Protein AF-A0A6G0EGG0-F1 (afdb_monomer_lite)

Structure (mmCIF, N/CA/C/O backbone):
data_AF-A0A6G0EGG0-F1
#
_entry.i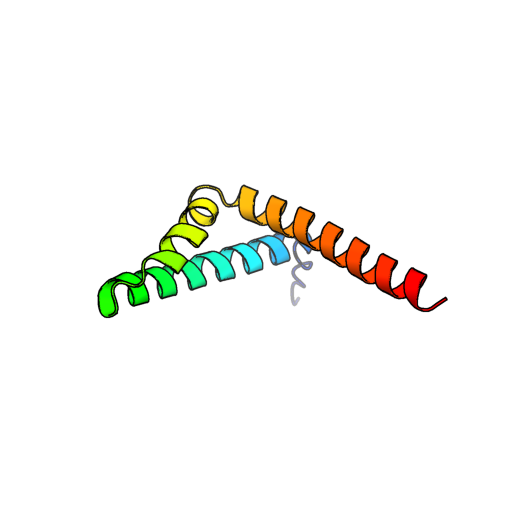d   AF-A0A6G0EGG0-F1
#
loop_
_atom_site.group_PDB
_atom_site.id
_atom_site.type_symbol
_atom_site.label_atom_id
_atom_site.label_alt_id
_atom_site.label_comp_id
_atom_site.label_asym_id
_atom_site.label_entity_id
_atom_site.label_seq_id
_atom_site.pdbx_PDB_ins_code
_atom_site.Cartn_x
_atom_site.Cartn_y
_atom_site.Cartn_z
_atom_site.occupancy
_atom_site.B_iso_or_equiv
_atom_site.auth_seq_id
_atom_site.auth_comp_id
_atom_site.auth_asym_id
_atom_site.auth_atom_id
_atom_site.pdbx_PDB_model_num
ATOM 1 N N . MET A 1 1 ? 34.374 22.804 0.435 1.00 40.19 1 MET A N 1
ATOM 2 C CA . MET A 1 1 ? 33.983 21.563 -0.265 1.00 40.19 1 MET A CA 1
ATOM 3 C C . MET A 1 1 ? 32.515 21.321 0.013 1.00 40.19 1 MET A C 1
ATOM 5 O O . MET A 1 1 ? 32.167 21.076 1.160 1.00 40.19 1 MET A O 1
ATOM 9 N N . VAL A 1 2 ? 31.657 21.468 -0.995 1.00 50.69 2 VAL A N 1
ATOM 10 C CA . VAL A 1 2 ? 30.268 21.003 -0.903 1.00 50.69 2 VAL A CA 1
ATOM 11 C C . VAL A 1 2 ? 30.341 19.483 -0.996 1.00 50.69 2 VAL A C 1
ATOM 13 O O . VAL A 1 2 ? 30.759 18.957 -2.021 1.00 50.69 2 VAL A O 1
ATOM 16 N N . MET A 1 3 ? 30.060 18.783 0.103 1.00 49.09 3 MET A N 1
ATOM 17 C CA . MET A 1 3 ? 29.945 17.327 0.073 1.00 49.09 3 MET A CA 1
ATOM 18 C C . MET A 1 3 ? 28.679 16.980 -0.706 1.00 49.09 3 MET A C 1
ATOM 20 O O . MET A 1 3 ? 27.571 17.152 -0.200 1.00 49.09 3 MET A O 1
ATOM 24 N N . GLU A 1 4 ? 28.840 16.519 -1.944 1.00 56.34 4 GLU A N 1
ATOM 25 C CA . GLU A 1 4 ? 27.756 15.869 -2.671 1.00 56.34 4 GLU A CA 1
ATOM 26 C C . GLU A 1 4 ? 27.432 14.563 -1.947 1.00 56.34 4 GLU A C 1
ATOM 28 O O . GLU A 1 4 ? 28.175 13.586 -2.019 1.00 56.34 4 GLU A O 1
ATOM 33 N N . ILE A 1 5 ? 26.340 14.565 -1.181 1.00 61.56 5 ILE A N 1
ATOM 34 C CA . ILE A 1 5 ? 25.800 13.349 -0.580 1.00 61.56 5 ILE A CA 1
ATOM 35 C C . ILE A 1 5 ? 25.409 12.444 -1.755 1.00 61.56 5 ILE A C 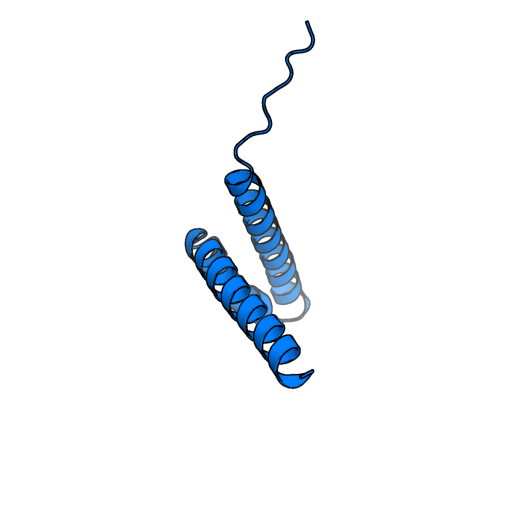1
ATOM 37 O O . ILE A 1 5 ? 24.510 12.822 -2.517 1.00 61.56 5 ILE A O 1
ATOM 41 N N . PRO A 1 6 ? 26.053 11.276 -1.945 1.00 62.06 6 PRO A N 1
ATOM 42 C CA . PRO A 1 6 ? 25.678 10.377 -3.020 1.00 62.06 6 PRO A CA 1
ATOM 43 C C . PRO A 1 6 ? 24.190 10.051 -2.857 1.00 62.06 6 PRO A C 1
ATOM 45 O O . PRO A 1 6 ? 23.752 9.750 -1.741 1.00 62.06 6 PRO A O 1
ATOM 48 N N . PRO A 1 7 ? 23.379 10.155 -3.925 1.00 62.66 7 PRO A N 1
ATOM 49 C CA . PRO A 1 7 ? 21.949 9.930 -3.822 1.00 62.66 7 PRO A CA 1
ATOM 50 C C . PRO A 1 7 ? 21.725 8.538 -3.232 1.00 62.66 7 PRO A C 1
ATOM 52 O O . PRO A 1 7 ? 22.088 7.539 -3.851 1.00 62.66 7 PRO A O 1
ATOM 55 N N . GLY A 1 8 ? 21.153 8.492 -2.022 1.00 64.62 8 GLY A N 1
ATOM 56 C CA . GLY A 1 8 ? 20.895 7.243 -1.312 1.00 64.62 8 GLY A CA 1
ATOM 57 C C . GLY A 1 8 ? 20.124 6.240 -2.183 1.00 64.62 8 GLY A C 1
ATOM 58 O O . GLY A 1 8 ? 19.492 6.640 -3.171 1.00 64.62 8 GLY A O 1
ATOM 59 N N . PRO A 1 9 ? 20.155 4.938 -1.843 1.00 79.00 9 PRO A N 1
ATOM 60 C CA . PRO A 1 9 ? 19.654 3.872 -2.705 1.00 79.00 9 PRO A CA 1
ATOM 61 C C . PRO A 1 9 ? 18.259 4.204 -3.245 1.00 79.00 9 PRO A C 1
ATOM 63 O O . PRO A 1 9 ? 17.316 4.384 -2.476 1.00 79.00 9 PRO A O 1
ATOM 66 N N . ARG A 1 10 ? 18.111 4.303 -4.576 1.00 75.25 10 ARG A N 1
ATOM 67 C CA . ARG A 1 10 ? 16.854 4.748 -5.213 1.00 75.25 10 ARG A CA 1
ATOM 68 C C . ARG A 1 10 ? 15.644 3.951 -4.712 1.00 75.25 10 ARG A C 1
ATOM 70 O O . ARG A 1 10 ? 14.617 4.544 -4.408 1.00 75.25 10 ARG A O 1
ATOM 77 N N . LYS A 1 11 ? 15.807 2.633 -4.550 1.00 75.19 11 LYS A N 1
ATOM 78 C CA . LYS A 1 11 ? 14.785 1.712 -4.020 1.00 75.19 11 LYS A CA 1
ATOM 79 C C . LYS A 1 11 ? 14.318 2.085 -2.610 1.00 75.19 11 LYS A C 1
ATOM 81 O O . LYS A 1 11 ? 13.120 2.072 -2.357 1.00 75.19 11 LYS A O 1
ATOM 86 N N . LEU A 1 12 ? 15.243 2.475 -1.729 1.00 78.88 12 LEU A N 1
ATOM 87 C CA . LEU A 1 12 ? 14.916 2.884 -0.364 1.00 78.88 12 LEU A CA 1
ATOM 88 C C . LEU A 1 12 ? 14.088 4.171 -0.361 1.00 78.88 12 LEU A C 1
ATOM 90 O O . LEU A 1 12 ? 13.104 4.261 0.360 1.00 78.88 12 LEU A O 1
ATOM 94 N N . ARG A 1 13 ? 14.426 5.143 -1.217 1.00 82.50 13 ARG A N 1
ATOM 95 C CA . ARG A 1 13 ? 13.626 6.373 -1.345 1.00 82.50 13 ARG A CA 1
ATOM 96 C C . ARG A 1 13 ? 12.210 6.098 -1.842 1.00 82.50 13 ARG A C 1
ATOM 98 O O . ARG A 1 13 ? 11.270 6.662 -1.301 1.00 82.50 13 ARG A O 1
ATOM 105 N N . TYR A 1 14 ? 12.046 5.225 -2.837 1.00 82.44 14 TYR A N 1
ATOM 106 C CA . TYR A 1 14 ? 10.711 4.837 -3.306 1.00 82.44 14 TYR A CA 1
ATOM 107 C C . TYR A 1 14 ? 9.898 4.151 -2.209 1.00 82.44 14 TYR A C 1
ATOM 109 O O . TYR A 1 14 ? 8.729 4.479 -2.033 1.00 82.44 14 TYR A O 1
ATOM 117 N N . PHE A 1 15 ? 10.526 3.258 -1.442 1.00 81.69 15 PHE A N 1
ATOM 118 C CA . PHE A 1 15 ? 9.885 2.613 -0.302 1.00 81.69 15 PHE A CA 1
ATOM 119 C C . PHE A 1 15 ? 9.456 3.626 0.768 1.00 81.69 15 PHE A C 1
ATOM 121 O O . PHE A 1 15 ? 8.305 3.615 1.186 1.00 81.69 15 PHE A O 1
ATOM 128 N N . LEU A 1 16 ? 10.338 4.551 1.157 1.00 83.69 16 LEU A N 1
ATOM 129 C CA . LEU A 1 16 ? 10.015 5.591 2.137 1.00 83.69 16 LEU A CA 1
ATOM 130 C C . LEU A 1 16 ? 8.882 6.508 1.658 1.00 83.69 16 LEU A C 1
ATOM 132 O O . LEU A 1 16 ? 8.009 6.858 2.446 1.00 83.69 16 LEU A O 1
ATOM 136 N N . ASN A 1 17 ? 8.851 6.852 0.370 1.00 86.38 17 ASN A N 1
ATOM 137 C CA . ASN A 1 17 ? 7.760 7.639 -0.206 1.00 86.38 17 ASN A CA 1
ATOM 138 C C . ASN A 1 17 ? 6.422 6.888 -0.167 1.00 86.38 17 ASN A C 1
ATOM 140 O O . ASN A 1 17 ? 5.399 7.476 0.176 1.00 86.38 17 ASN A O 1
ATOM 144 N N . LEU A 1 18 ? 6.430 5.593 -0.494 1.00 84.19 18 LEU A N 1
ATOM 145 C CA . LEU A 1 18 ? 5.249 4.735 -0.416 1.00 84.19 18 LEU A CA 1
ATOM 146 C C . LEU A 1 18 ? 4.755 4.580 1.029 1.00 84.19 18 LEU A C 1
ATOM 148 O O . LEU A 1 18 ? 3.555 4.672 1.282 1.00 84.19 18 LEU A O 1
ATOM 152 N N . LEU A 1 19 ? 5.676 4.417 1.978 1.00 84.69 19 LEU A N 1
ATOM 153 C CA . LEU A 1 19 ? 5.357 4.348 3.399 1.00 84.69 19 LEU A CA 1
ATOM 154 C C . LEU A 1 19 ? 4.752 5.665 3.904 1.00 84.69 19 LEU A C 1
ATOM 156 O O . LEU A 1 19 ? 3.717 5.643 4.562 1.00 84.69 19 LEU A O 1
ATOM 160 N N . MET A 1 20 ? 5.341 6.815 3.551 1.00 87.88 20 MET A N 1
ATOM 161 C CA . MET A 1 20 ? 4.773 8.125 3.894 1.00 87.88 20 MET A CA 1
ATOM 162 C C . MET A 1 20 ? 3.357 8.300 3.342 1.00 87.88 20 MET A C 1
ATOM 164 O O . MET A 1 20 ? 2.487 8.797 4.053 1.00 87.88 20 MET A O 1
ATOM 168 N N . LEU A 1 21 ? 3.113 7.878 2.098 1.00 87.56 21 LEU A N 1
ATOM 169 C CA . LEU A 1 21 ? 1.786 7.948 1.490 1.00 87.56 21 LEU A CA 1
ATOM 170 C C . LEU A 1 21 ? 0.764 7.122 2.282 1.00 87.56 21 LEU A C 1
ATOM 172 O O . LEU A 1 21 ? -0.336 7.600 2.545 1.00 87.56 21 LEU A O 1
ATOM 176 N N . ALA A 1 22 ? 1.124 5.907 2.692 1.00 86.12 22 ALA A N 1
ATOM 177 C CA . ALA A 1 22 ? 0.236 5.048 3.467 1.00 86.12 22 ALA A CA 1
ATOM 178 C C . ALA A 1 22 ? -0.060 5.612 4.859 1.00 86.12 22 ALA A C 1
ATOM 180 O O . ALA A 1 22 ? -1.218 5.660 5.264 1.00 86.12 22 ALA A O 1
ATOM 181 N N . VAL A 1 23 ? 0.957 6.124 5.557 1.00 86.69 23 VAL A N 1
ATOM 182 C CA . VAL A 1 23 ? 0.775 6.796 6.854 1.00 86.69 23 VAL A CA 1
ATOM 183 C C . VAL A 1 23 ? -0.142 8.015 6.712 1.00 86.69 23 VAL A C 1
ATOM 185 O O . VAL A 1 23 ? -1.030 8.225 7.536 1.00 86.69 23 VAL A O 1
ATOM 188 N N . PHE A 1 24 ? 0.019 8.794 5.641 1.00 90.31 24 PHE A N 1
ATOM 189 C CA . PHE A 1 24 ? -0.847 9.935 5.356 1.00 90.31 24 PHE A CA 1
ATOM 190 C C . PHE A 1 24 ? -2.302 9.517 5.087 1.00 90.31 24 PHE A C 1
ATOM 192 O O . PHE A 1 24 ? -3.226 10.100 5.655 1.00 90.31 24 PHE A O 1
ATOM 199 N N . LEU A 1 25 ? -2.519 8.479 4.273 1.00 89.44 25 LEU A N 1
ATOM 200 C CA . LEU A 1 25 ? -3.855 7.941 3.993 1.00 89.44 25 LEU A CA 1
ATOM 201 C C . LEU A 1 25 ? -4.530 7.384 5.246 1.00 89.44 25 LEU A C 1
ATOM 203 O O . LEU A 1 25 ? -5.731 7.577 5.417 1.00 89.44 25 LEU A O 1
ATOM 207 N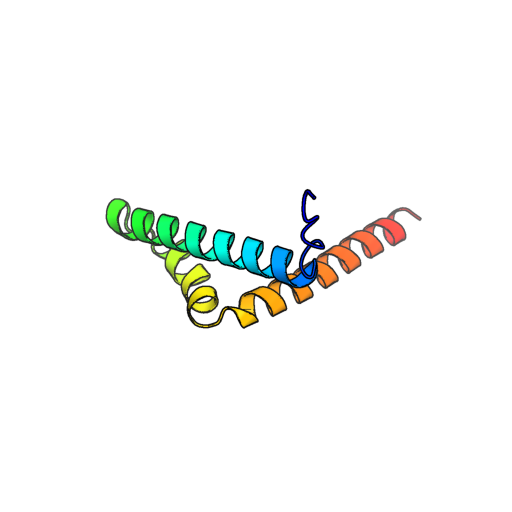 N . TYR A 1 26 ? -3.773 6.751 6.139 1.00 87.69 26 TYR A N 1
ATOM 208 C CA . TYR A 1 26 ? -4.292 6.299 7.425 1.00 87.69 26 TYR A CA 1
ATOM 209 C C . TYR A 1 26 ? -4.716 7.462 8.313 1.00 87.69 26 TYR A C 1
ATOM 211 O O . TYR A 1 26 ? -5.802 7.423 8.879 1.00 87.69 26 TYR A O 1
ATOM 219 N N . ALA A 1 27 ? -3.905 8.521 8.401 1.00 89.19 27 ALA A N 1
ATOM 220 C CA . AL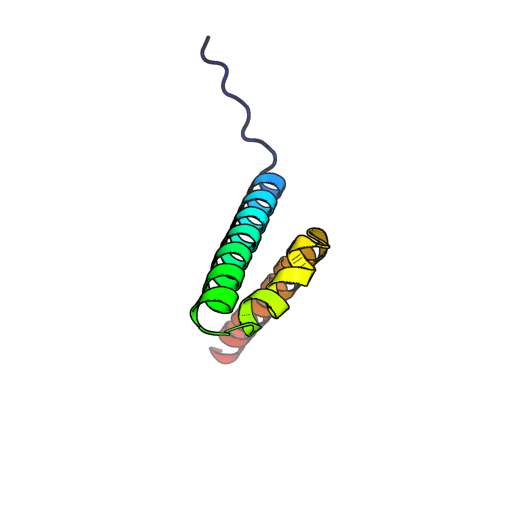A A 1 27 ? -4.254 9.706 9.179 1.00 89.19 27 ALA A CA 1
ATOM 221 C C . ALA A 1 27 ? -5.548 10.359 8.664 1.00 89.19 27 ALA A C 1
ATOM 223 O O . ALA A 1 27 ? -6.425 10.709 9.453 1.00 89.19 27 ALA A O 1
ATOM 224 N N . ILE A 1 28 ? -5.708 10.460 7.339 1.00 90.69 28 ILE A N 1
ATOM 225 C CA . ILE A 1 28 ? -6.960 10.916 6.719 1.00 90.69 28 ILE A CA 1
ATOM 226 C C . ILE A 1 28 ? -8.110 9.952 7.029 1.00 90.69 28 ILE A C 1
ATOM 228 O O . ILE A 1 28 ? -9.194 10.403 7.391 1.00 90.69 28 ILE A O 1
ATOM 232 N N . GLY A 1 29 ? -7.882 8.643 6.904 1.00 88.75 29 GLY A N 1
ATOM 233 C CA . GLY A 1 29 ? -8.869 7.606 7.204 1.00 88.75 29 GLY A CA 1
ATOM 234 C C . GLY A 1 29 ? -9.371 7.685 8.638 1.00 88.75 29 GLY A C 1
ATOM 235 O O . GLY A 1 29 ? -10.577 7.682 8.856 1.00 88.75 29 GLY A O 1
ATOM 236 N N . TYR A 1 30 ? -8.467 7.876 9.594 1.00 88.88 30 TYR A N 1
ATOM 237 C CA . TYR A 1 30 ? -8.802 8.065 10.998 1.00 88.88 30 TYR A CA 1
ATOM 238 C C . TYR A 1 30 ? -9.645 9.328 11.217 1.00 88.88 30 TYR A C 1
ATOM 240 O O . TYR A 1 30 ? -10.680 9.277 11.874 1.00 88.88 30 TYR A O 1
ATOM 248 N N . ILE A 1 31 ? -9.274 10.463 10.616 1.00 91.06 31 ILE A N 1
ATOM 249 C CA . ILE A 1 31 ? -10.070 11.699 10.714 1.00 91.06 31 ILE A CA 1
ATOM 250 C C . ILE A 1 31 ? -11.472 11.497 10.119 1.00 91.06 31 ILE A C 1
ATOM 252 O O . ILE A 1 31 ? -12.466 11.905 10.719 1.00 91.06 31 ILE A O 1
ATOM 256 N N . LEU A 1 32 ? -11.571 10.849 8.956 1.00 91.19 32 LEU A N 1
ATOM 257 C CA . LEU A 1 32 ? -12.850 10.545 8.308 1.00 91.19 32 LEU A CA 1
ATOM 258 C C . LEU A 1 32 ? -13.712 9.589 9.145 1.00 91.19 32 LEU A C 1
ATOM 260 O O . LEU A 1 32 ? -14.926 9.773 9.229 1.00 91.19 32 LEU A O 1
ATOM 264 N N . SER A 1 33 ? -13.083 8.608 9.785 1.00 91.75 33 SER A N 1
ATOM 265 C CA . SER A 1 33 ? -13.702 7.668 10.719 1.00 91.75 33 SER A CA 1
ATOM 266 C C . SER A 1 33 ? -14.308 8.414 11.911 1.00 91.75 33 SER A C 1
ATOM 268 O O . SER A 1 33 ? -15.493 8.258 12.201 1.00 91.75 33 SER A O 1
ATOM 270 N N . GLN A 1 34 ? -13.553 9.337 12.517 1.00 92.38 34 GLN A N 1
ATOM 271 C CA . GLN A 1 34 ? -14.007 10.124 13.669 1.00 92.38 34 GLN A CA 1
ATOM 272 C C . GLN A 1 34 ? -15.105 11.145 13.327 1.00 92.38 34 GLN A C 1
ATOM 274 O O . GLN A 1 34 ? -16.027 11.339 14.114 1.00 92.38 34 GLN A O 1
ATOM 279 N N . LEU A 1 35 ? -15.017 11.817 12.175 1.00 94.00 35 LEU A N 1
ATOM 280 C CA . LEU A 1 35 ? -15.944 12.899 11.817 1.00 94.00 35 LEU A CA 1
ATOM 281 C C . LEU A 1 35 ? -17.213 12.411 11.112 1.00 94.00 35 LEU A C 1
ATOM 283 O O . LEU A 1 35 ? -18.277 13.001 11.285 1.00 94.00 35 LEU A O 1
ATOM 287 N N . TYR A 1 36 ? -17.095 11.363 10.297 1.00 91.44 36 TYR A N 1
ATOM 288 C CA . TYR A 1 36 ? -18.153 10.926 9.383 1.00 91.44 36 TYR A CA 1
ATOM 289 C C . TYR A 1 36 ? -18.522 9.445 9.550 1.00 91.44 36 TYR A C 1
ATOM 291 O O . TYR A 1 36 ? -19.370 8.948 8.812 1.00 91.44 36 TYR A O 1
ATOM 299 N N . GLY A 1 37 ? -17.891 8.718 10.482 1.00 89.31 37 GLY A N 1
ATOM 300 C CA . GLY A 1 37 ? -18.108 7.279 10.671 1.00 89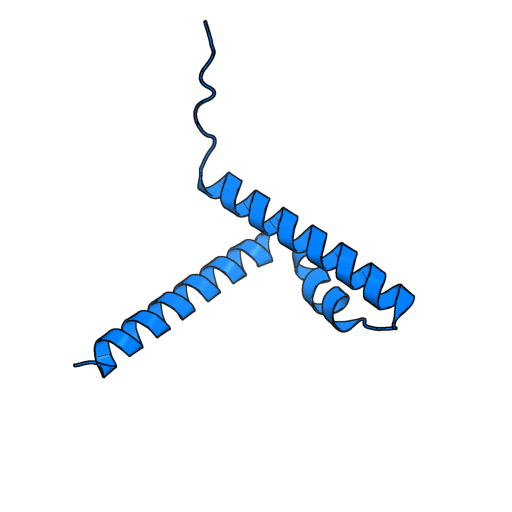.31 37 GLY A CA 1
ATOM 301 C C . GLY A 1 37 ? -17.567 6.415 9.527 1.00 89.31 37 GLY A C 1
ATOM 302 O O . GLY A 1 37 ? -17.917 5.240 9.416 1.00 89.31 37 GLY A O 1
ATOM 303 N N . PHE A 1 38 ? -16.738 6.977 8.643 1.00 89.00 38 PHE A N 1
ATOM 304 C CA . PHE A 1 38 ? -16.207 6.268 7.483 1.00 89.00 38 PHE A CA 1
ATOM 305 C C . PHE A 1 38 ? -14.948 5.468 7.852 1.00 89.00 38 PHE A C 1
ATOM 307 O O . PHE A 1 38 ? -13.831 5.972 7.782 1.00 89.00 38 PHE A O 1
ATOM 314 N N . THR A 1 39 ? -15.132 4.200 8.216 1.00 88.94 39 THR A N 1
ATOM 315 C CA . THR A 1 39 ? -14.059 3.300 8.692 1.00 88.94 39 THR A CA 1
ATOM 316 C C . THR A 1 39 ? -13.328 2.548 7.575 1.00 88.94 39 THR A C 1
ATOM 318 O O . THR A 1 39 ? -12.299 1.920 7.804 1.00 88.94 39 THR A O 1
ATOM 321 N N . LEU A 1 40 ? -13.839 2.597 6.341 1.00 87.38 40 LEU A N 1
ATOM 322 C CA . LEU A 1 40 ? -13.365 1.753 5.239 1.00 87.38 40 LEU A CA 1
ATOM 323 C C . LEU A 1 40 ? -11.902 2.046 4.871 1.00 87.38 40 LEU A C 1
ATOM 325 O O . LEU A 1 40 ? -11.117 1.122 4.682 1.00 87.38 40 LEU A O 1
ATOM 329 N N . LEU A 1 41 ? -11.515 3.325 4.821 1.00 83.50 41 LEU A N 1
ATOM 330 C CA . LEU A 1 41 ? -10.136 3.717 4.514 1.00 83.50 41 LEU A CA 1
ATOM 331 C C . LEU A 1 41 ? -9.159 3.316 5.627 1.00 83.50 41 LEU A C 1
ATOM 333 O O . LEU A 1 41 ? -8.072 2.831 5.333 1.00 83.50 41 LEU A O 1
ATOM 337 N N . GLU A 1 42 ? -9.553 3.473 6.890 1.00 84.31 42 GLU A N 1
ATOM 338 C CA . GLU A 1 42 ? -8.760 3.039 8.046 1.00 84.31 42 GLU A CA 1
ATOM 339 C C . GLU A 1 42 ? -8.522 1.522 8.005 1.00 84.31 42 GLU A C 1
ATOM 341 O O . GLU A 1 42 ? -7.375 1.080 8.052 1.00 84.31 42 GLU A O 1
ATOM 346 N N . ASN A 1 43 ? -9.583 0.739 7.787 1.00 87.31 43 ASN A N 1
ATOM 347 C CA . ASN A 1 43 ? -9.524 -0.724 7.714 1.00 87.31 43 ASN A CA 1
ATOM 348 C C . ASN A 1 43 ? -8.649 -1.238 6.563 1.00 87.31 43 ASN A C 1
ATOM 350 O O . ASN A 1 43 ? -7.967 -2.248 6.705 1.00 87.31 43 ASN A O 1
ATOM 354 N N . VAL A 1 44 ? -8.674 -0.563 5.410 1.00 87.69 44 VAL A N 1
ATOM 355 C CA . VAL A 1 44 ? -7.845 -0.945 4.257 1.00 87.69 44 VAL A CA 1
ATOM 356 C C . VAL A 1 44 ? -6.378 -0.596 4.493 1.00 87.69 44 VAL A C 1
ATOM 358 O O . VAL A 1 44 ? -5.504 -1.321 4.024 1.00 87.69 44 VAL A O 1
ATOM 361 N N . ILE A 1 45 ? -6.090 0.503 5.195 1.00 86.25 45 ILE A N 1
ATOM 362 C CA . ILE A 1 45 ? -4.720 0.997 5.350 1.00 86.25 45 ILE A CA 1
ATOM 363 C C . ILE A 1 45 ? -4.006 0.412 6.584 1.00 86.25 45 ILE A C 1
ATOM 365 O O . ILE A 1 45 ? -2.788 0.234 6.526 1.00 86.25 45 ILE A O 1
ATOM 369 N N . SER A 1 46 ? -4.723 0.065 7.664 1.00 86.38 46 SER A N 1
ATOM 370 C CA . SER A 1 46 ? -4.138 -0.470 8.915 1.00 86.38 46 SER A CA 1
ATOM 371 C C . SER A 1 46 ? -3.123 -1.604 8.693 1.00 86.38 46 SER A C 1
ATOM 373 O O . SER A 1 46 ? -2.009 -1.498 9.219 1.00 86.38 46 SER A O 1
ATOM 375 N N . PRO A 1 47 ? -3.401 -2.617 7.841 1.00 86.69 47 PRO A N 1
ATOM 376 C CA . PRO A 1 47 ? -2.479 -3.733 7.639 1.00 86.69 47 PRO A CA 1
ATOM 377 C C . PRO A 1 47 ? -1.123 -3.302 7.069 1.00 86.69 47 PRO A C 1
ATOM 379 O O . PRO A 1 47 ? -0.101 -3.929 7.344 1.00 86.69 47 PRO A O 1
ATOM 382 N N . PHE A 1 48 ? -1.088 -2.215 6.292 1.00 85.12 48 PHE A N 1
ATOM 383 C CA . PHE A 1 48 ? 0.149 -1.697 5.707 1.00 85.12 48 PHE A CA 1
ATOM 384 C C . PHE A 1 48 ? 0.991 -0.882 6.692 1.00 85.12 48 PHE A C 1
ATOM 386 O O . PHE A 1 48 ? 2.190 -0.715 6.468 1.00 85.12 48 PHE A O 1
ATOM 393 N N . ILE A 1 49 ? 0.390 -0.375 7.770 1.00 80.81 49 ILE A N 1
ATOM 394 C CA . ILE A 1 49 ? 1.129 0.262 8.867 1.00 80.81 49 ILE A CA 1
ATOM 395 C C . ILE A 1 49 ? 1.671 -0.792 9.820 1.00 80.81 49 ILE A C 1
ATOM 397 O O . ILE A 1 49 ? 2.830 -0.707 10.221 1.00 80.81 49 ILE A O 1
ATOM 401 N N . GLU A 1 50 ? 0.854 -1.792 10.150 1.00 86.00 50 GLU A N 1
ATOM 402 C CA . GLU A 1 50 ? 1.264 -2.919 10.991 1.00 86.00 50 GLU A CA 1
ATOM 403 C C . GLU A 1 50 ? 2.383 -3.730 10.330 1.00 86.00 50 GLU A C 1
ATOM 405 O O . GLU A 1 50 ? 3.324 -4.159 10.998 1.00 86.00 50 GLU A O 1
ATOM 410 N N . ASN A 1 51 ? 2.320 -3.890 9.005 1.00 87.62 51 ASN A N 1
ATOM 411 C CA . ASN A 1 51 ? 3.349 -4.553 8.220 1.00 87.62 51 ASN A CA 1
ATOM 412 C C . ASN A 1 51 ? 3.744 -3.731 6.974 1.00 87.62 51 ASN A C 1
ATOM 414 O O . ASN A 1 51 ? 3.222 -3.958 5.877 1.00 87.62 51 ASN A O 1
ATOM 418 N N . PRO A 1 52 ? 4.744 -2.838 7.096 1.00 80.19 52 PRO A N 1
ATOM 419 C CA . PRO A 1 52 ? 5.248 -2.031 5.983 1.00 80.19 52 PRO A CA 1
ATOM 420 C C . PRO A 1 52 ? 5.764 -2.850 4.792 1.00 80.19 52 PRO A C 1
ATOM 422 O O . PRO A 1 52 ? 5.779 -2.360 3.662 1.00 80.19 52 PRO A O 1
ATOM 425 N N . MET A 1 53 ? 6.189 -4.099 5.018 1.00 85.25 53 MET A N 1
ATOM 426 C CA . MET A 1 53 ? 6.679 -4.979 3.954 1.00 85.25 53 MET A CA 1
ATOM 427 C C . MET A 1 53 ? 5.560 -5.369 2.981 1.00 85.25 53 MET A C 1
ATOM 429 O O . MET A 1 53 ? 5.791 -5.417 1.772 1.00 85.25 53 MET A O 1
ATOM 433 N N . ALA A 1 54 ? 4.328 -5.537 3.475 1.00 85.19 54 ALA A N 1
ATOM 434 C CA . ALA A 1 54 ? 3.160 -5.846 2.647 1.00 85.19 54 ALA A CA 1
ATOM 435 C C . ALA A 1 54 ? 2.899 -4.763 1.584 1.00 85.19 54 ALA A C 1
ATOM 437 O O . ALA A 1 54 ? 2.412 -5.041 0.490 1.00 85.19 54 ALA A O 1
ATOM 438 N N . LEU A 1 55 ? 3.282 -3.521 1.879 1.00 84.38 55 LEU A N 1
ATOM 439 C CA . LEU A 1 55 ? 3.160 -2.379 0.978 1.00 84.38 55 LEU A CA 1
ATOM 440 C C . LEU A 1 55 ? 4.136 -2.484 -0.203 1.00 84.38 55 LEU A C 1
ATOM 442 O O . LEU A 1 55 ? 3.791 -2.167 -1.343 1.00 84.38 55 LEU A O 1
ATOM 446 N N . PHE A 1 56 ? 5.343 -2.990 0.057 1.00 81.75 56 PHE A N 1
ATOM 447 C CA . PHE A 1 56 ? 6.333 -3.270 -0.978 1.00 81.75 56 PHE A CA 1
ATOM 448 C C . PHE A 1 56 ? 5.916 -4.453 -1.858 1.00 81.75 56 PHE A C 1
ATOM 450 O O . PHE A 1 56 ? 6.018 -4.378 -3.083 1.00 81.75 56 PHE A O 1
ATOM 457 N N . GLU A 1 57 ? 5.401 -5.521 -1.250 1.00 85.62 57 GLU A N 1
ATOM 458 C CA . GLU A 1 57 ? 4.891 -6.691 -1.970 1.00 85.62 57 GLU A CA 1
ATOM 459 C C . GLU A 1 57 ? 3.708 -6.323 -2.871 1.00 85.62 57 GLU A C 1
ATOM 461 O O . GLU A 1 57 ? 3.710 -6.659 -4.058 1.00 85.62 57 GLU A O 1
ATOM 466 N N . LEU A 1 58 ? 2.750 -5.547 -2.353 1.00 85.88 58 LEU A N 1
ATOM 467 C CA . LEU A 1 58 ? 1.617 -5.048 -3.126 1.00 85.88 58 LEU A CA 1
ATOM 468 C C . LEU A 1 58 ? 2.079 -4.181 -4.302 1.00 85.88 58 LEU A C 1
ATOM 470 O O . LEU A 1 58 ? 1.610 -4.369 -5.423 1.00 85.88 58 LEU A O 1
ATOM 474 N N . ALA A 1 59 ? 3.026 -3.264 -4.078 1.00 83.50 59 ALA A N 1
ATOM 475 C CA . ALA A 1 59 ? 3.592 -2.445 -5.147 1.00 83.50 59 ALA A CA 1
ATOM 476 C C . ALA A 1 59 ? 4.256 -3.310 -6.236 1.00 83.50 59 ALA A C 1
ATOM 478 O O . ALA A 1 59 ? 4.085 -3.045 -7.429 1.00 83.50 59 ALA A O 1
ATOM 479 N N . GLY A 1 60 ? 4.957 -4.375 -5.838 1.00 84.06 60 GLY A N 1
ATOM 480 C CA . GLY A 1 60 ? 5.517 -5.372 -6.747 1.00 84.06 60 GLY A CA 1
ATOM 481 C C . GLY A 1 60 ? 4.441 -6.064 -7.587 1.00 84.06 60 GLY A C 1
ATOM 482 O O . GLY A 1 60 ? 4.518 -6.043 -8.817 1.00 84.06 60 GLY A O 1
ATOM 483 N N . VAL A 1 61 ? 3.401 -6.606 -6.952 1.00 89.00 61 VAL A N 1
ATOM 484 C CA . VAL A 1 61 ? 2.285 -7.278 -7.641 1.00 89.00 61 VAL A CA 1
ATOM 485 C C . VAL A 1 61 ? 1.570 -6.326 -8.604 1.00 89.00 61 VAL A C 1
ATOM 487 O O . VAL A 1 61 ? 1.359 -6.671 -9.767 1.00 89.00 61 VAL A O 1
ATOM 490 N N . LEU A 1 62 ? 1.259 -5.104 -8.167 1.00 87.69 62 LEU A N 1
ATOM 491 C CA . LEU A 1 62 ? 0.617 -4.090 -9.005 1.00 87.69 62 LEU A CA 1
ATOM 492 C C . LEU A 1 62 ? 1.479 -3.716 -10.215 1.00 87.69 62 LEU A C 1
ATOM 494 O O . LEU A 1 62 ? 0.944 -3.535 -11.308 1.00 87.69 62 LEU A O 1
ATOM 498 N N . SER A 1 63 ? 2.804 -3.654 -10.056 1.00 84.69 63 SER A N 1
ATOM 499 C CA . SER A 1 63 ? 3.710 -3.393 -11.179 1.00 84.69 63 SER A CA 1
ATOM 500 C C . SER A 1 63 ? 3.679 -4.507 -12.234 1.00 84.69 63 SER A C 1
ATOM 502 O O . SER A 1 63 ? 3.680 -4.213 -13.430 1.00 84.69 63 SER A O 1
ATOM 504 N N . LEU A 1 64 ? 3.567 -5.774 -11.815 1.00 91.25 64 LEU A N 1
ATOM 505 C CA . LEU A 1 64 ? 3.428 -6.916 -12.724 1.00 91.25 64 LEU A CA 1
ATOM 506 C C . LEU A 1 64 ? 2.076 -6.904 -13.443 1.00 91.25 64 LEU A C 1
ATOM 508 O O . LEU A 1 64 ? 2.021 -7.151 -14.646 1.00 91.25 64 LEU A O 1
ATOM 512 N N . ILE A 1 65 ? 0.996 -6.568 -12.733 1.00 91.75 65 ILE A N 1
ATOM 513 C CA . ILE A 1 65 ? -0.339 -6.416 -13.330 1.00 91.75 65 ILE A CA 1
ATOM 514 C C . ILE A 1 65 ? -0.334 -5.288 -14.365 1.00 91.75 65 ILE A C 1
ATOM 516 O O . ILE A 1 65 ? -0.834 -5.472 -15.474 1.00 91.75 65 ILE A O 1
ATOM 520 N N . ALA A 1 66 ? 0.262 -4.139 -14.038 1.00 88.94 66 ALA A N 1
ATOM 521 C CA . AL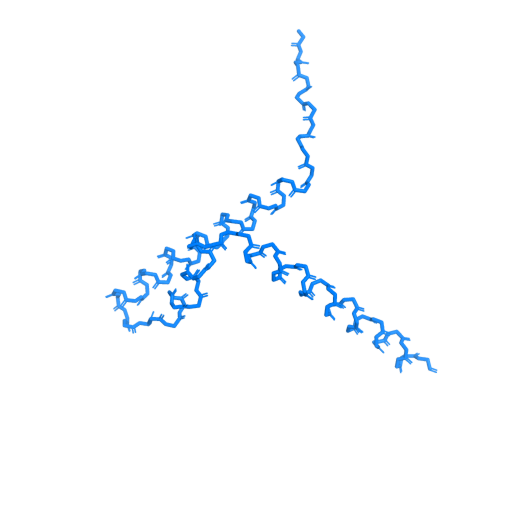A A 1 66 ? 0.392 -3.023 -14.968 1.00 88.94 66 ALA A CA 1
ATOM 522 C C . ALA A 1 66 ? 1.190 -3.423 -16.218 1.00 88.94 66 ALA A C 1
ATOM 524 O O . ALA A 1 66 ? 0.769 -3.125 -17.335 1.00 88.94 66 ALA A O 1
ATOM 525 N N . LEU A 1 67 ? 2.294 -4.159 -16.051 1.00 91.50 67 LEU A N 1
ATOM 526 C CA . LEU A 1 67 ? 3.080 -4.680 -17.168 1.00 91.50 67 LEU A CA 1
ATOM 527 C C . LEU A 1 67 ? 2.262 -5.636 -18.047 1.00 91.50 67 LEU A C 1
ATOM 529 O O . LEU A 1 67 ? 2.288 -5.513 -19.269 1.00 91.50 67 LEU A O 1
ATOM 533 N N . ALA A 1 68 ? 1.501 -6.549 -17.441 1.00 92.19 68 ALA A N 1
ATOM 534 C CA . ALA A 1 68 ? 0.625 -7.465 -18.167 1.00 92.19 68 ALA A CA 1
ATOM 535 C C . ALA A 1 68 ? -0.487 -6.721 -18.924 1.00 92.19 68 ALA A C 1
ATOM 537 O O . ALA A 1 68 ? -0.783 -7.057 -20.070 1.00 92.19 68 ALA A O 1
ATOM 538 N N . ALA A 1 69 ? -1.073 -5.681 -18.324 1.00 91.31 69 ALA A N 1
ATOM 539 C CA . ALA A 1 69 ? -2.083 -4.844 -18.965 1.00 91.31 69 ALA A CA 1
ATOM 540 C C . ALA A 1 69 ? -1.513 -4.076 -20.170 1.00 91.31 69 ALA A C 1
ATOM 542 O O . ALA A 1 69 ? -2.140 -4.039 -21.229 1.00 91.31 69 ALA A O 1
ATOM 543 N N . ILE A 1 70 ? -0.305 -3.519 -20.035 1.00 90.81 70 ILE A N 1
ATOM 544 C CA . ILE A 1 70 ? 0.413 -2.867 -21.137 1.00 90.81 70 ILE A CA 1
ATOM 545 C C . ILE A 1 70 ? 0.719 -3.885 -22.241 1.00 90.81 70 ILE A C 1
ATOM 547 O O . ILE A 1 70 ? 0.405 -3.633 -23.400 1.00 90.81 70 ILE A O 1
ATOM 551 N N . GLY A 1 71 ? 1.266 -5.053 -21.896 1.00 90.38 71 GLY A N 1
ATOM 552 C CA . GLY A 1 71 ? 1.574 -6.113 -22.858 1.00 90.38 71 GLY A CA 1
ATOM 553 C C . GLY A 1 71 ? 0.338 -6.611 -23.610 1.00 90.38 71 GLY A C 1
ATOM 554 O O . GLY A 1 71 ? 0.383 -6.763 -24.827 1.00 90.38 71 GLY A O 1
ATOM 555 N N . ARG A 1 72 ? -0.796 -6.781 -22.915 1.00 91.25 72 ARG A N 1
ATOM 556 C CA . ARG A 1 72 ? -2.077 -7.121 -23.548 1.00 91.25 72 ARG A CA 1
ATOM 557 C C . ARG A 1 72 ? -2.508 -6.058 -24.551 1.00 91.25 72 ARG A C 1
ATOM 559 O O . ARG A 1 72 ? -2.923 -6.430 -25.639 1.00 91.25 72 ARG A O 1
ATOM 566 N N . LYS A 1 73 ? -2.403 -4.773 -24.196 1.00 84.69 73 LYS A N 1
ATOM 567 C CA . LYS A 1 73 ? -2.724 -3.669 -25.109 1.00 84.69 73 LYS A CA 1
ATOM 568 C C . LYS A 1 73 ? -1.852 -3.721 -26.369 1.00 84.69 73 LYS A C 1
ATOM 570 O O . LYS A 1 73 ? -2.371 -3.657 -27.472 1.00 84.69 73 LYS A O 1
ATOM 575 N N . TYR A 1 74 ? -0.546 -3.929 -26.207 1.00 84.94 74 TYR A N 1
ATOM 576 C CA . TYR A 1 74 ? 0.373 -4.077 -27.340 1.00 84.94 74 TYR A CA 1
ATOM 577 C C . TYR A 1 74 ? 0.055 -5.284 -28.235 1.00 84.94 74 TYR A C 1
ATOM 579 O O . TYR A 1 74 ? 0.236 -5.196 -29.443 1.00 84.94 74 TYR A O 1
ATOM 587 N N . LEU A 1 75 ? -0.410 -6.398 -27.661 1.00 79.38 75 LEU A N 1
ATOM 588 C CA . LEU A 1 75 ? -0.804 -7.593 -28.416 1.00 79.38 75 LEU A CA 1
ATOM 589 C C . LEU A 1 75 ? -2.188 -7.477 -29.066 1.00 79.38 75 LEU A C 1
ATOM 591 O O . LEU A 1 75 ? -2.435 -8.166 -30.046 1.00 79.38 75 LEU A O 1
ATOM 595 N N . SER A 1 76 ? -3.096 -6.664 -28.518 1.00 76.50 76 SER A N 1
ATOM 596 C CA . SER A 1 76 ? -4.422 -6.432 -29.107 1.00 76.50 76 SER A CA 1
ATOM 597 C C . SER A 1 76 ? -4.425 -5.388 -30.221 1.00 76.50 76 SER A C 1
ATOM 599 O O . SER A 1 76 ? -5.380 -5.342 -30.987 1.00 76.50 76 SER A O 1
ATOM 601 N N . ASP A 1 77 ? -3.396 -4.540 -30.274 1.00 66.25 77 ASP A N 1
ATOM 602 C CA . ASP A 1 77 ? -3.227 -3.490 -31.287 1.00 66.25 77 ASP A CA 1
ATOM 603 C C . ASP A 1 77 ? -2.491 -4.004 -32.557 1.00 66.25 77 ASP A C 1
ATOM 605 O O . ASP A 1 77 ? -2.171 -3.208 -33.441 1.00 66.25 77 ASP A O 1
ATOM 609 N N . PHE A 1 78 ? -2.225 -5.317 -32.647 1.00 54.03 78 PHE A N 1
ATOM 610 C CA . PHE A 1 78 ? -1.649 -6.042 -33.794 1.00 54.03 78 PHE A CA 1
ATOM 611 C C . PHE A 1 78 ? -2.701 -6.942 -34.454 1.00 54.03 78 PHE A C 1
ATOM 613 O O . PHE A 1 78 ? -2.663 -7.058 -35.700 1.00 54.03 78 PHE A O 1
#

Secondary structure (DSSP, 8-state):
---------HHHHHHHHHHHHHHHHHHHHHHHHHHH---HHHHHHHHHHH-HHHHHHHHHHHHHHHHHHHHHHHHH--

pLDDT: mean 82.63, std 11.04, range [40.19, 94.0]

Radius of gyration: 17.93 Å; chains: 1; bounding box: 52×29×48 Å

Foldseek 3Di:
DPPPPPPPDPVVVVLVVLLVVLVVQLVVLVVCCVPPVRNPSNVVSVVCNVPVVVSVVVVVVVVVVVVVVVVVVVVVVD

Sequence (78 aa):
MVMEIPPGPRKLRYFLNLLMLAVFLYAIGYILSQLYGFTLLENVISPFIENPMALFELAGVLSLIALAAIGRKYLSDF